Protein 6MDH (pdb70)

Organism: Myotis davidii (NCBI:txid225400)

Foldseek 3Di:
DFWEWEAQVIDIDHADPQDWPVVVQVRVCVVPVAHSQQKWKAFPPVGHTGDGDGRVVVVVDTGHTYMYIHGHDLQAWAKEWEAEPVRDIDIDIDHQQDFPLVVLVVCCVVVVHDSVFWFKAAPPHTGDRGDGNVVPPDHHHGYIYIGGD

Nearest PDB structures (foldseek):
  6mdh-assembly1_A  TM=1.007E+00  e=1.723E-30  Myotis davidii
  6jh0-assembly2_D  TM=5.858E-01  e=1.149E-19  Canis lupus familiaris
  3sdl-assembly1_C  TM=5.756E-01  e=5.165E-19  Homo sapiens
  3pse-assembly1_B  TM=6.018E-01  e=3.102E-18  Homo sapiens
  7s6p-assembly6_F  TM=5.568E-01  e=3.909E-18  Homo sapiens

GO terms:
  GO:0005515 protein binding (F, IPI)

InterPro domains:
  IPR000626 Ubiquitin-like domain [PF00240] (4-67)
  IPR000626 Ubiquitin-like domain [PF00240] (75-146)
  IPR000626 Ubiquitin-like domain [PS50053] (1-67)
  IPR000626 Ubiquitin-like domain [PS50053] (73-148)
  IPR000626 Ubiquitin-like domain [SM00213] (1-67)
  IPR000626 Ubiquitin-like domain [SM00213] (73-144)
  IPR029071 Ubiquitin-like domain superfamily [SSF54236] (4-66)
  IPR029071 Ubiquitin-like domain superfamily [SSF54236] (62-148)
  IPR047154 Ubiquitin-like protein 4A-like [PTHR46555] (75-142)

Sequence (149 aa):
GGYLKVKMNEEFQVPMRDSMMLLSEELKQLITQKIQVPPAFRQRLLVQGSSNEVLQDGVPLAHQGLRRSGSSEVVLVVQSCDRPLSSILLVRNDRGNNRAYEEVQLTQKVARLKEQVAERESSTNVDDQFWWLSFQGQPLDDEKQLGEYYDLTPHCTVQMMNLR

Structure (mmCIF, N/CA/C/O backbone):
data_6MDH
#
_entry.id   6MDH
#
_cell.length_a   66.546
_cell.length_b   68.426
_cell.length_c   72.538
_cell.angle_alpha   90.00
_cell.angle_beta   90.00
_cell.angle_gamma   90.00
#
_symmetry.space_group_name_H-M   'I 21 21 21'
#
loop_
_entity.id
_entity.type
_entity.pdbx_description
1 polymer 'Ubiquitin-like protein ISG15'
2 water water
#
loop_
_atom_site.group_PDB
_atom_site.id
_atom_site.type_symbol
_atom_site.label_atom_id
_atom_site.label_alt_id
_atom_site.label_comp_id
_atom_site.label_asym_id
_atom_site.label_entity_id
_atom_site.label_seq_id
_atom_site.pdbx_PDB_ins_code
_atom_site.Cartn_x
_atom_site.Cartn_y
_atom_site.Cartn_z
_atom_site.occupancy
_atom_site.B_iso_or_equiv
_atom_site.auth_seq_id
_atom_site.auth_comp_id
_atom_site.auth_asym_id
_atom_site.auth_atom_id
_atom_site.pdbx_PDB_model_num
ATOM 1 N N . GLY A 1 2 ? -42.788 30.574 5.051 1.00 33.90 2 GLY A N 1
ATOM 2 C CA . GLY A 1 2 ? -42.005 29.482 5.590 1.00 32.87 2 GLY A CA 1
ATOM 3 C C . GLY A 1 2 ? -41.139 28.669 4.635 1.00 29.26 2 GLY A C 1
ATOM 4 O O . GLY A 1 2 ? -40.284 27.866 5.116 1.00 28.34 2 GLY A O 1
ATOM 5 N N . GLY A 1 3 ? -41.344 28.852 3.320 1.00 26.62 3 GLY A N 1
ATOM 6 C CA . GLY A 1 3 ? -40.540 28.134 2.333 1.00 23.53 3 GLY A CA 1
ATOM 7 C C . GLY A 1 3 ? -39.112 28.641 2.261 1.00 20.36 3 GLY A C 1
ATOM 8 O O . GLY A 1 3 ? -38.807 29.801 2.550 1.00 22.19 3 GLY A O 1
ATOM 9 N N . TYR A 1 4 ? -38.206 27.756 1.865 1.00 18.53 4 TYR A N 1
ATOM 10 C CA . TYR A 1 4 ? -36.787 28.111 1.851 1.00 18.03 4 TYR A CA 1
ATOM 11 C C . TYR A 1 4 ? -36.095 27.254 0.807 1.00 17.73 4 TYR A C 1
ATOM 12 O O . TYR A 1 4 ? -36.615 26.215 0.383 1.00 17.76 4 TYR A O 1
ATOM 21 N N . LEU A 1 5 ? -34.901 27.708 0.408 1.00 17.19 5 LEU A N 1
ATOM 22 C CA . LEU A 1 5 ? -33.943 26.900 -0.335 1.00 15.89 5 LEU A CA 1
ATOM 23 C C . LEU A 1 5 ? -32.688 26.768 0.499 1.00 16.46 5 LEU A C 1
ATOM 24 O O . LEU A 1 5 ? -32.309 27.707 1.214 1.00 19.73 5 LEU A O 1
ATOM 29 N N . LYS A 1 6 ? -32.069 25.604 0.387 1.00 17.02 6 LYS A N 1
ATOM 30 C CA . LYS A 1 6 ? -30.736 25.370 0.963 1.00 18.19 6 LYS A CA 1
ATOM 31 C C . LYS A 1 6 ? -29.678 25.631 -0.104 1.00 16.78 6 LYS A C 1
ATOM 32 O O . LYS A 1 6 ? -29.733 25.059 -1.187 1.00 19.80 6 LYS A O 1
ATOM 38 N N . VAL A 1 7 ? -28.747 26.516 0.184 1.00 16.70 7 VAL A N 1
ATOM 39 C CA . VAL A 1 7 ? -27.673 26.868 -0.754 1.00 17.37 7 VAL A CA 1
ATOM 40 C C . VAL A 1 7 ? -26.414 26.146 -0.293 1.00 16.92 7 VAL A C 1
ATOM 41 O O . VAL A 1 7 ? -25.998 26.305 0.858 1.00 19.49 7 VAL A O 1
ATOM 45 N N . LYS A 1 8 ? -25.824 25.373 -1.164 1.00 17.33 8 LYS A N 1
ATOM 46 C CA . LYS A 1 8 ? -24.611 24.636 -0.881 1.00 20.41 8 LYS A CA 1
ATOM 47 C C . LYS A 1 8 ? -23.455 25.239 -1.667 1.00 19.11 8 LYS A C 1
ATOM 48 O O . LYS A 1 8 ? -23.446 25.201 -2.902 1.00 19.26 8 LYS A O 1
ATOM 54 N N . MET A 1 9 ? -22.509 25.831 -0.990 1.00 23.75 9 MET A N 1
ATOM 55 C CA . MET A 1 9 ? -21.318 26.307 -1.660 1.00 28.80 9 MET A CA 1
ATOM 56 C C . MET A 1 9 ? -20.254 25.234 -1.800 1.00 33.41 9 MET A C 1
ATOM 57 O O . MET A 1 9 ? -19.590 25.143 -2.863 1.00 33.47 9 MET A O 1
ATOM 62 N N . ASN A 1 12 ? -19.896 24.445 2.689 1.00 38.00 12 ASN A N 1
ATOM 63 C CA . ASN A 1 12 ? -20.504 25.563 3.422 1.00 38.70 12 ASN A CA 1
ATOM 64 C C . ASN A 1 12 ? -21.953 25.701 2.933 1.00 31.18 12 ASN A C 1
ATOM 65 O O . ASN A 1 12 ? -22.223 25.635 1.777 1.00 31.12 12 ASN A O 1
ATOM 70 N N A GLU A 1 13 ? -22.871 25.847 3.868 0.49 32.50 13 GLU A N 1
ATOM 71 N N B GLU A 1 13 ? -22.897 25.895 3.819 0.51 23.57 13 GLU A N 1
ATOM 72 C CA A GLU A 1 13 ? -24.291 25.821 3.583 0.49 34.83 13 GLU A CA 1
ATOM 73 C CA B GLU A 1 13 ? -24.293 25.794 3.450 0.51 22.50 13 GLU A CA 1
ATOM 74 C C A GLU A 1 13 ? -24.938 27.028 4.235 0.49 28.45 13 GLU A C 1
ATOM 75 C C B GLU A 1 13 ? -25.074 26.798 4.279 0.51 22.12 13 GLU A C 1
ATOM 76 O O A GLU A 1 13 ? -24.434 27.575 5.229 0.49 28.55 13 GLU A O 1
ATOM 77 O O B GLU A 1 13 ? -24.769 27.008 5.455 0.51 21.82 13 GLU A O 1
ATOM 88 N N . PHE A 1 14 ? -26.058 27.443 3.663 1.00 22.92 14 PHE A N 1
ATOM 89 C CA . PHE A 1 14 ? -26.952 28.360 4.367 1.00 23.27 14 PHE A CA 1
ATOM 90 C C . PHE A 1 14 ? -28.327 28.271 3.728 1.00 22.77 14 PHE A C 1
ATOM 91 O O . PHE A 1 14 ? -28.502 27.679 2.680 1.00 23.17 14 PHE A O 1
ATOM 99 N N . GLN A 1 15 ? -29.316 28.852 4.363 1.00 24.71 15 GLN A N 1
ATOM 100 C CA . GLN A 1 15 ? -30.673 28.849 3.831 1.00 24.16 15 GLN A CA 1
ATOM 101 C C . GLN A 1 15 ? -31.056 30.262 3.438 1.00 23.22 15 GLN A C 1
ATOM 102 O O . GLN A 1 15 ? -30.558 31.237 4.018 1.00 23.67 15 GLN A O 1
ATOM 108 N N . VAL A 1 16 ? -31.956 30.361 2.453 1.00 20.54 16 VAL A N 1
ATOM 109 C CA . VAL A 1 16 ? -32.559 31.640 2.089 1.00 19.78 16 VAL A CA 1
ATOM 110 C C . VAL A 1 16 ? -34.065 31.409 1.981 1.00 18.87 16 VAL A C 1
ATOM 111 O O . VAL A 1 16 ? -34.504 30.321 1.598 1.00 20.04 16 VAL A O 1
ATOM 115 N N . PRO A 1 17 ? -34.882 32.414 2.265 1.00 21.18 17 PRO A N 1
ATOM 116 C CA . PRO A 1 17 ? -36.335 32.278 2.056 1.00 21.66 17 PRO A CA 1
ATOM 117 C C . PRO A 1 17 ? -36.680 32.161 0.579 1.00 20.56 17 PRO A C 1
ATOM 118 O O . PRO A 1 17 ? -36.029 32.769 -0.286 1.00 22.60 17 PRO A O 1
ATOM 122 N N . MET A 1 18 ? -37.757 31.409 0.316 1.00 20.63 18 MET A N 1
ATOM 123 C CA . MET A 1 18 ? -38.214 31.164 -1.056 1.00 21.86 18 MET A CA 1
ATOM 124 C C . MET A 1 18 ? -39.652 31.644 -1.152 1.00 25.19 18 MET A C 1
ATOM 125 O O . MET A 1 18 ? -40.556 30.977 -0.647 1.00 28.21 18 MET A O 1
ATOM 130 N N . ARG A 1 19 ? -39.841 32.825 -1.733 1.00 27.42 19 ARG A N 1
ATOM 131 C CA . ARG A 1 19 ? -41.167 33.393 -1.905 1.00 33.18 19 ARG A CA 1
ATOM 132 C C . ARG A 1 19 ? -41.814 32.803 -3.148 1.00 32.60 19 ARG A C 1
ATOM 133 O O . ARG A 1 19 ? -41.149 32.211 -4.013 1.00 30.89 19 ARG A O 1
ATOM 141 N N . ASP A 1 20 ? -43.130 32.986 -3.234 1.00 36.54 20 ASP A N 1
ATOM 142 C CA . ASP A 1 20 ? -43.888 32.560 -4.403 1.00 39.80 20 ASP A CA 1
ATOM 143 C C . ASP A 1 20 ? -43.326 33.185 -5.672 1.00 36.80 20 ASP A C 1
ATOM 144 O O . ASP A 1 20 ? -43.157 34.410 -5.767 1.00 36.82 20 ASP A O 1
ATOM 149 N N . SER A 1 21 ? -43.031 32.322 -6.642 1.00 32.49 21 SER A N 1
ATOM 150 C CA . SER A 1 21 ? -42.639 32.732 -7.983 1.00 31.05 21 SER A CA 1
ATOM 151 C C . SER A 1 21 ? -41.301 33.436 -7.984 1.00 26.82 21 SER A C 1
ATOM 152 O O . SER A 1 21 ? -41.027 34.239 -8.861 1.00 27.05 21 SER A O 1
ATOM 155 N N . MET A 1 22 ? -40.470 33.123 -6.992 1.00 20.64 22 MET A N 1
ATOM 156 C CA A MET A 1 22 ? -39.129 33.686 -6.940 0.53 19.87 22 MET A CA 1
ATOM 157 C CA B MET A 1 22 ? -39.109 33.641 -6.917 0.47 18.31 22 MET A CA 1
ATOM 158 C C . MET A 1 22 ? -38.371 33.413 -8.230 1.00 17.84 22 MET A C 1
ATOM 159 O O . MET A 1 22 ? -38.438 32.320 -8.788 1.00 18.45 22 MET A O 1
ATOM 168 N N . LEU A 1 23 ? -37.594 34.418 -8.638 1.00 17.26 23 LEU A N 1
ATOM 169 C CA . LEU A 1 23 ? -36.730 34.350 -9.805 1.00 16.82 23 LEU A CA 1
ATOM 170 C C . LEU A 1 23 ? -35.264 34.171 -9.395 1.00 15.89 23 LEU A C 1
ATOM 171 O O . LEU A 1 23 ? -34.850 34.502 -8.276 1.00 16.39 23 LEU A O 1
ATOM 176 N N . LEU A 1 24 ? -34.470 33.696 -10.352 1.00 15.26 24 LEU A N 1
ATOM 177 C CA . LEU A 1 24 ? -33.026 33.578 -10.148 1.00 14.40 24 LEU A CA 1
ATOM 178 C C . LEU A 1 24 ? -32.379 34.867 -9.680 1.00 14.40 24 LEU A C 1
ATOM 179 O O . LEU A 1 24 ? -31.541 34.842 -8.768 1.00 15.57 24 LEU A O 1
ATOM 184 N N . SER A 1 25 ? -32.801 36.012 -10.206 1.00 16.47 25 SER A N 1
ATOM 185 C CA . SER A 1 25 ? -32.164 37.261 -9.789 1.00 18.92 25 SER A CA 1
ATOM 186 C C . SER A 1 25 ? -32.391 37.527 -8.306 1.00 17.37 25 SER A C 1
ATOM 187 O O . SER A 1 25 ? -31.505 38.086 -7.634 1.00 18.04 25 SER A O 1
ATOM 190 N N A GLU A 1 26 ? -33.551 37.117 -7.777 0.66 18.30 26 GLU A N 1
ATOM 191 N N B GLU A 1 26 ? -33.560 37.164 -7.777 0.34 17.72 26 GLU A N 1
ATOM 192 C CA A GLU A 1 26 ? -33.852 37.305 -6.358 0.66 20.03 26 GLU A CA 1
ATOM 193 C CA B GLU A 1 26 ? -33.777 37.358 -6.350 0.34 18.41 26 GLU A CA 1
ATOM 194 C C A GLU A 1 26 ? -33.065 36.339 -5.486 0.66 19.37 26 GLU A C 1
ATOM 195 C C B GLU A 1 26 ? -32.946 36.383 -5.531 0.34 18.02 26 GLU A C 1
ATOM 196 O O A GLU A 1 26 ? -32.619 36.697 -4.388 0.66 19.65 26 GLU A O 1
ATOM 197 O O B GLU A 1 26 ? -32.380 36.768 -4.499 0.34 17.64 26 GLU A O 1
ATOM 208 N N . LEU A 1 27 ? -32.861 35.116 -5.961 1.00 16.91 27 LEU A N 1
ATOM 209 C CA . LEU A 1 27 ? -32.007 34.188 -5.251 1.00 15.96 27 LEU A CA 1
ATOM 210 C C . LEU A 1 27 ? -30.585 34.738 -5.189 1.00 16.16 27 LEU A C 1
ATOM 211 O O . LEU A 1 27 ? -29.957 34.749 -4.115 1.00 17.27 27 LEU A O 1
ATOM 216 N N . LYS A 1 28 ? -30.093 35.292 -6.297 1.00 15.24 28 LYS A N 1
ATOM 217 C CA . LYS A 1 28 ? -28.727 35.837 -6.278 1.00 16.86 28 LYS A CA 1
ATOM 218 C C . LYS A 1 28 ? -28.636 37.035 -5.349 1.00 16.65 28 LYS A C 1
ATOM 219 O O . LYS A 1 28 ? -27.611 37.216 -4.682 1.00 17.32 28 LYS A O 1
ATOM 225 N N . GLN A 1 29 ? -29.681 37.874 -5.282 1.00 17.31 29 GLN A N 1
ATOM 226 C CA . GLN A 1 29 ? -29.650 38.999 -4.347 1.00 19.31 29 GLN A CA 1
ATOM 227 C C . GLN A 1 29 ? -29.565 38.537 -2.890 1.00 18.89 29 GLN A C 1
ATOM 228 O O . GLN A 1 29 ? -28.791 39.100 -2.088 1.00 19.53 29 GLN A O 1
ATOM 234 N N . LEU A 1 30 ? -30.329 37.494 -2.528 1.00 17.99 30 LEU A N 1
ATOM 235 C CA . LEU A 1 30 ? -30.250 36.975 -1.158 1.00 19.12 30 LEU A CA 1
ATOM 236 C C . LEU A 1 30 ? -28.861 36.410 -0.887 1.00 19.20 30 LEU A C 1
ATOM 237 O O . LEU A 1 30 ? -28.322 36.564 0.210 1.00 20.83 30 LEU A O 1
ATOM 242 N N . ILE A 1 31 ? -28.253 35.750 -1.874 1.00 17.86 31 ILE A N 1
ATOM 243 C CA . ILE A 1 31 ? -26.908 35.240 -1.694 1.00 16.66 31 ILE A CA 1
ATOM 244 C C . ILE A 1 31 ? -25.921 36.384 -1.555 1.00 17.57 31 ILE A C 1
ATOM 245 O O . ILE A 1 31 ? -25.053 36.333 -0.685 1.00 18.39 31 ILE A O 1
ATOM 250 N N . THR A 1 32 ? -26.052 37.452 -2.363 1.00 18.45 32 THR A N 1
ATOM 251 C CA . THR A 1 32 ? -25.168 38.612 -2.200 1.00 19.10 32 THR A CA 1
ATOM 252 C C . THR A 1 32 ? -25.254 39.174 -0.786 1.00 20.03 32 THR A C 1
ATOM 253 O O . THR A 1 32 ? -24.233 39.547 -0.207 1.00 21.93 32 THR A O 1
ATOM 257 N N . GLN A 1 33 ? -26.464 39.255 -0.224 1.00 21.82 33 GLN A N 1
ATOM 258 C CA . GLN A 1 33 ? -26.612 39.760 1.143 1.00 24.58 33 GLN A CA 1
ATOM 259 C C . GLN A 1 33 ? -25.922 38.860 2.161 1.00 25.22 33 GLN A C 1
ATOM 260 O O . GLN A 1 33 ? -25.461 39.355 3.193 1.00 27.81 33 GLN A O 1
ATOM 266 N N . LYS A 1 34 ? -25.836 37.550 1.899 1.00 22.61 34 LYS A N 1
ATOM 267 C CA . LYS A 1 34 ? -25.256 36.604 2.841 1.00 22.45 34 LYS A CA 1
ATOM 268 C C . LYS A 1 34 ? -23.739 36.583 2.731 1.00 20.86 34 LYS A C 1
ATOM 269 O O . LYS A 1 34 ? -23.058 36.614 3.771 1.00 24.29 34 LYS A O 1
ATOM 275 N N . ILE A 1 35 ? -23.170 36.570 1.509 1.00 20.41 35 ILE A N 1
ATOM 276 C CA . ILE A 1 35 ? -21.736 36.334 1.295 1.00 20.57 35 ILE A CA 1
ATOM 277 C C . ILE A 1 35 ? -21.003 37.436 0.541 1.00 20.97 35 ILE A C 1
ATOM 278 O O . ILE A 1 35 ? -19.787 37.297 0.305 1.00 21.97 35 ILE A O 1
ATOM 283 N N . GLN A 1 36 ? -21.668 38.528 0.173 1.00 20.60 36 GLN A N 1
ATOM 284 C CA . GLN A 1 36 ? -20.980 39.684 -0.425 1.00 21.84 36 GLN A CA 1
ATOM 285 C C . GLN A 1 36 ? -20.279 39.333 -1.747 1.00 23.40 36 GLN A C 1
ATOM 286 O O . GLN A 1 36 ? -19.190 39.834 -2.030 1.00 25.82 36 GLN A O 1
ATOM 292 N N . VAL A 1 37 ? -20.923 38.505 -2.566 1.00 21.99 37 VAL A N 1
ATOM 293 C CA . VAL A 1 37 ? -20.439 38.134 -3.889 1.00 20.56 37 VAL A CA 1
ATOM 294 C C . VAL A 1 37 ? -21.471 38.665 -4.870 1.00 18.74 37 VAL A C 1
ATOM 295 O O . VAL A 1 37 ? -22.661 38.343 -4.736 1.00 19.41 37 VAL A O 1
ATOM 299 N N A PRO A 1 38 ? -21.077 39.466 -5.865 0.11 19.06 38 PRO A N 1
ATOM 300 N N B PRO A 1 38 ? -21.080 39.438 -5.905 0.89 19.42 38 PRO A N 1
ATOM 301 C CA A PRO A 1 38 ? -22.048 39.993 -6.834 0.11 18.92 38 PRO A CA 1
ATOM 302 C CA B PRO A 1 38 ? -22.070 39.994 -6.848 0.89 19.36 38 PRO A CA 1
ATOM 303 C C A PRO A 1 38 ? -22.737 38.885 -7.624 0.11 17.76 38 PRO A C 1
ATOM 304 C C B PRO A 1 38 ? -22.696 38.912 -7.709 0.89 16.70 38 PRO A C 1
ATOM 305 O O A PRO A 1 38 ? -22.269 37.747 -7.701 0.11 17.00 38 PRO A O 1
ATOM 306 O O B PRO A 1 38 ? -22.139 37.827 -7.928 0.89 17.44 38 PRO A O 1
ATOM 313 N N . ALA A 1 39 ? -23.883 39.245 -8.211 1.00 17.84 39 ALA A N 1
ATOM 314 C CA . ALA A 1 39 ? -24.663 38.300 -9.007 1.00 18.06 39 ALA A CA 1
ATOM 315 C C . ALA A 1 39 ? -23.853 37.695 -10.150 1.00 16.92 39 ALA A C 1
ATOM 316 O O . ALA A 1 39 ? -23.969 36.492 -10.427 1.00 17.04 39 ALA A O 1
ATOM 318 N N . PHE A 1 40 ? -23.053 38.501 -10.840 1.00 16.72 40 PHE A N 1
ATOM 319 C CA . PHE A 1 40 ? -22.317 37.998 -12.006 1.00 16.99 40 PHE A CA 1
ATOM 320 C C . PHE A 1 40 ? -21.298 36.903 -11.701 1.00 16.27 40 PHE A C 1
ATOM 321 O O . PHE A 1 40 ? -20.931 36.132 -12.575 1.00 18.81 40 PHE A O 1
ATOM 329 N N . ARG A 1 41 ? -20.838 36.860 -10.458 1.00 15.96 41 ARG A N 1
ATOM 330 C CA . ARG A 1 41 ? -19.876 35.857 -10.030 1.00 15.22 41 ARG A CA 1
ATOM 331 C C . ARG A 1 41 ? -20.543 34.597 -9.477 1.00 14.68 41 ARG A C 1
ATOM 332 O O . ARG A 1 41 ? -19.877 33.715 -8.960 1.00 17.37 41 ARG A O 1
ATOM 340 N N . GLN A 1 42 ? -21.864 34.530 -9.572 1.00 14.49 42 GLN A N 1
ATOM 341 C CA . GLN A 1 42 ? -22.603 33.380 -9.063 1.00 14.35 42 GLN A CA 1
ATOM 342 C C . GLN A 1 42 ? -23.239 32.534 -10.150 1.00 14.37 42 GLN A C 1
ATOM 343 O O . GLN A 1 42 ? -23.808 33.063 -11.088 1.00 16.38 42 GLN A O 1
ATOM 349 N N . ARG A 1 43 ? -23.103 31.221 -10.035 1.00 15.10 43 ARG A N 1
ATOM 350 C CA . ARG A 1 43 ? -23.793 30.309 -10.936 1.00 14.68 43 ARG A CA 1
ATOM 351 C C . ARG A 1 43 ? -24.528 29.344 -10.020 1.00 13.64 43 ARG A C 1
ATOM 352 O O . ARG A 1 43 ? -23.951 28.811 -9.082 1.00 15.91 43 ARG A O 1
ATOM 360 N N . LEU A 1 44 ? -25.802 29.125 -10.297 1.00 14.57 44 LEU A N 1
ATOM 361 C CA . LEU A 1 44 ? -26.617 28.256 -9.464 1.00 14.23 44 LEU A CA 1
ATOM 362 C C . LEU A 1 44 ? -27.169 27.065 -10.221 1.00 14.92 44 LEU A C 1
ATOM 363 O O . LEU A 1 44 ? -27.641 27.196 -11.339 1.00 15.96 44 LEU A O 1
ATOM 368 N N . LEU A 1 45 ? -27.083 25.898 -9.596 1.00 15.11 45 LEU A N 1
ATOM 369 C CA . LEU A 1 45 ? -27.560 24.670 -10.204 1.00 14.94 45 LEU A CA 1
ATOM 370 C C . LEU A 1 45 ? -28.436 23.871 -9.258 1.00 14.77 45 LEU A C 1
ATOM 371 O O . LEU A 1 45 ? -28.297 23.972 -8.051 1.00 15.78 45 LEU A O 1
ATOM 376 N N . VAL A 1 46 ? -29.356 23.095 -9.817 1.00 16.44 46 VAL A N 1
ATOM 377 C CA . VAL A 1 46 ? -30.190 22.216 -8.991 1.00 16.92 46 VAL A CA 1
ATOM 378 C C . VAL A 1 46 ? -29.326 21.065 -8.455 1.00 16.57 46 VAL A C 1
ATOM 379 O O . VAL A 1 46 ? -28.623 20.396 -9.225 1.00 19.81 46 VAL A O 1
ATOM 383 N N . GLN A 1 47 ? -29.349 20.834 -7.139 1.00 16.48 47 GLN A N 1
ATOM 384 C CA . GLN A 1 47 ? -28.576 19.739 -6.541 1.00 19.44 47 GLN A CA 1
ATOM 385 C C . GLN A 1 47 ? -29.036 18.399 -7.064 1.00 20.14 47 GLN A C 1
ATOM 386 O O . GLN A 1 47 ? -30.233 18.169 -7.285 1.00 20.45 47 GLN A O 1
ATOM 392 N N . GLY A 1 48 ? -28.053 17.481 -7.170 1.00 21.19 48 GLY A N 1
ATOM 393 C CA . GLY A 1 48 ? -28.280 16.104 -7.566 1.00 24.48 48 GLY A CA 1
ATOM 394 C C . GLY A 1 48 ? -28.238 15.932 -9.067 1.00 24.27 48 GLY A C 1
ATOM 395 O O . GLY A 1 48 ? -27.383 15.209 -9.610 1.00 23.38 48 GLY A O 1
ATOM 396 N N A SER A 1 49 ? -29.118 16.653 -9.741 0.35 24.75 49 SER A N 1
ATOM 397 N N B SER A 1 49 ? -29.167 16.595 -9.758 0.65 23.82 49 SER A N 1
ATOM 398 C CA A SER A 1 49 ? -29.237 16.611 -11.188 0.35 25.25 49 SER A CA 1
ATOM 399 C CA B SER A 1 49 ? -29.190 16.610 -11.222 0.65 26.18 49 SER A CA 1
ATOM 400 C C A SER A 1 49 ? -28.426 17.687 -11.911 0.35 24.41 49 SER A C 1
ATOM 401 C C B SER A 1 49 ? -28.168 17.534 -11.853 0.65 25.09 49 SER A C 1
ATOM 402 O O A SER A 1 49 ? -28.344 17.652 -13.154 0.35 24.33 49 SER A O 1
ATOM 403 O O B SER A 1 49 ? -27.766 17.306 -13.022 0.65 25.96 49 SER A O 1
ATOM 408 N N . ASN A 1 50 ? -27.830 18.630 -11.168 1.00 23.91 50 ASN A N 1
ATOM 409 C CA . ASN A 1 50 ? -26.905 19.624 -11.687 1.00 22.49 50 ASN A CA 1
ATOM 410 C C . ASN A 1 50 ? -27.447 20.454 -12.860 1.00 21.07 50 ASN A C 1
ATOM 411 O O . ASN A 1 50 ? -26.689 20.977 -13.669 1.00 23.69 50 ASN A O 1
ATOM 416 N N . GLU A 1 51 ? -28.748 20.679 -12.941 1.00 20.47 51 GLU A N 1
ATOM 417 C CA . GLU A 1 51 ? -29.232 21.539 -14.021 1.00 19.79 51 GLU A CA 1
ATOM 418 C C . GLU A 1 51 ? -28.928 23.019 -13.713 1.00 17.61 51 GLU A C 1
ATOM 419 O O . GLU A 1 51 ? -29.182 23.479 -12.611 1.00 18.51 51 GLU A O 1
ATOM 425 N N . VAL A 1 52 ? -28.393 23.760 -14.679 1.00 17.65 52 VAL A N 1
ATOM 426 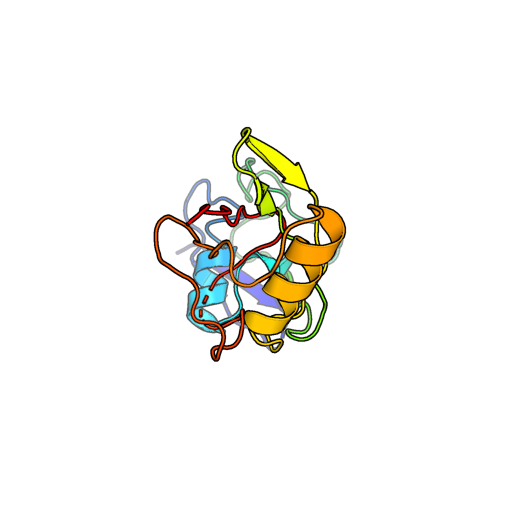C CA . VAL A 1 52 ? -28.112 25.182 -14.470 1.00 17.10 52 VAL A CA 1
ATOM 427 C C . VAL A 1 52 ? -29.418 25.977 -14.437 1.00 16.52 52 VAL A C 1
ATOM 428 O O . VAL A 1 52 ? -30.242 25.880 -15.345 1.00 19.20 52 VAL A O 1
ATOM 432 N N . LEU A 1 53 ? -29.617 26.785 -13.401 1.00 15.85 53 LEU A N 1
ATOM 433 C CA . LEU A 1 53 ? -30.808 27.624 -13.285 1.00 15.00 53 LEU A CA 1
ATOM 434 C C . LEU A 1 53 ? -30.683 28.849 -14.183 1.00 15.46 53 LEU A C 1
ATOM 435 O O . LEU A 1 53 ? -29.588 29.385 -14.376 1.00 17.29 53 LEU A O 1
ATOM 440 N N . GLN A 1 54 ? -31.812 29.311 -14.684 1.00 16.27 54 GLN A N 1
ATOM 441 C CA . GLN A 1 54 ? -31.862 30.378 -15.670 1.00 17.55 54 GLN A CA 1
ATOM 442 C C . GLN A 1 54 ? -32.742 31.523 -15.204 1.00 16.95 54 GLN A C 1
ATOM 443 O O . GLN A 1 54 ? -33.640 31.364 -14.340 1.00 16.33 54 GLN A O 1
ATOM 449 N N . ASP A 1 55 ? -32.507 32.680 -15.805 1.00 16.56 55 ASP A N 1
ATOM 450 C CA . ASP A 1 55 ? -33.320 33.856 -15.563 1.00 17.21 55 ASP A CA 1
ATOM 451 C C . ASP A 1 55 ? -34.721 33.726 -16.156 1.00 18.86 55 ASP A C 1
ATOM 452 O O . ASP A 1 55 ? -34.979 32.942 -17.068 1.00 18.71 55 ASP A O 1
ATOM 457 N N . GLY A 1 56 ? -35.625 34.540 -15.626 1.00 18.56 56 GLY A N 1
ATOM 458 C CA . GLY A 1 56 ? -36.893 34.826 -16.247 1.00 21.68 56 GLY A CA 1
ATOM 459 C C . GLY A 1 56 ? -37.996 33.843 -15.978 1.00 24.03 56 GLY A C 1
ATOM 460 O O . GLY A 1 56 ? -39.136 34.168 -16.209 1.00 30.27 56 GLY A O 1
ATOM 461 N N . VAL A 1 57 ? -37.708 32.619 -1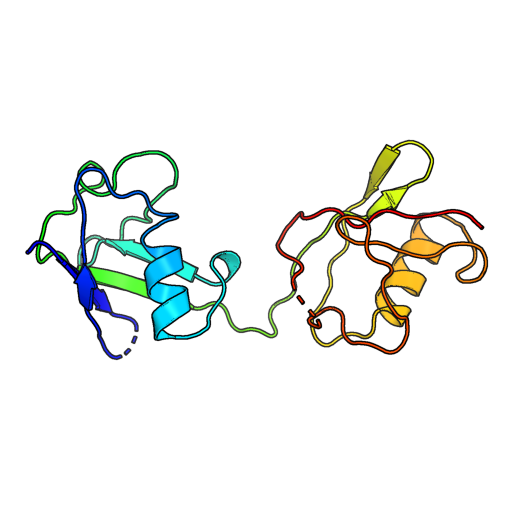5.604 1.00 20.84 57 VAL A N 1
ATOM 462 C CA . VAL A 1 57 ? -38.712 31.588 -15.330 1.00 19.45 57 VAL A CA 1
ATOM 463 C C . VAL A 1 57 ? -38.714 31.327 -13.826 1.00 17.54 57 VAL A C 1
ATOM 464 O O . VAL A 1 57 ? -37.642 31.141 -13.248 1.00 16.49 57 VAL A O 1
ATOM 468 N N . PRO A 1 58 ? -39.868 31.289 -13.156 1.00 17.76 58 PRO A N 1
ATOM 469 C CA . PRO A 1 58 ? -39.874 30.991 -11.715 1.00 17.79 58 PRO A CA 1
ATOM 470 C C . PRO A 1 58 ? -39.039 29.773 -11.395 1.00 15.48 58 PRO A C 1
ATOM 471 O O . PRO A 1 58 ? -39.087 28.742 -12.082 1.00 16.96 58 PRO A O 1
ATOM 475 N N . LEU A 1 59 ? -38.266 29.883 -10.309 1.00 16.37 59 LEU A N 1
ATOM 476 C CA . LEU A 1 59 ? -37.426 28.760 -9.873 1.00 15.95 59 LEU A CA 1
ATOM 477 C C . LEU A 1 59 ? -38.256 27.507 -9.621 1.00 15.21 59 LEU A C 1
ATO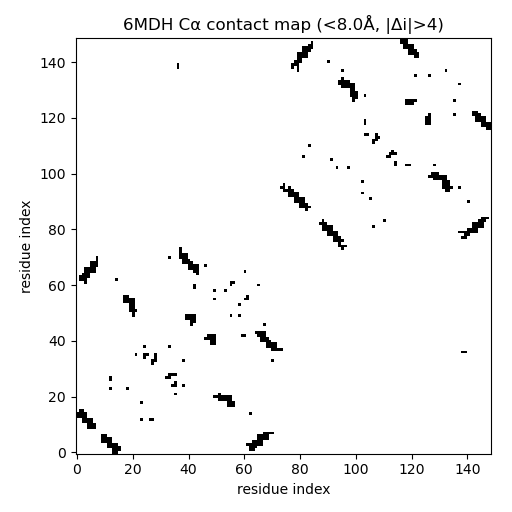M 478 O O . LEU A 1 59 ? -37.802 26.378 -9.836 1.00 15.95 59 LEU A O 1
ATOM 483 N N . ALA A 1 60 ? -39.474 27.679 -9.116 1.00 17.40 60 ALA A N 1
ATOM 484 C CA . ALA A 1 60 ? -40.350 26.565 -8.820 1.00 18.49 60 ALA A CA 1
ATOM 485 C C . ALA A 1 60 ? -40.699 25.787 -10.062 1.00 19.03 60 ALA A C 1
ATOM 486 O O . ALA A 1 60 ? -41.085 24.632 -9.955 1.00 21.78 60 ALA A O 1
ATOM 488 N N . HIS A 1 61 ? -40.559 26.414 -11.234 1.00 18.61 61 HIS A N 1
ATOM 489 C CA . HIS A 1 61 ? -40.782 25.781 -12.515 1.00 18.20 61 HIS A CA 1
ATOM 490 C C . HIS A 1 61 ? -39.485 25.318 -13.180 1.00 19.13 61 HIS A C 1
ATOM 491 O O . HIS A 1 61 ? -39.492 24.924 -14.351 1.00 20.66 61 HIS A O 1
ATOM 498 N N . GLN A 1 62 ? -38.387 25.278 -12.425 1.00 17.01 62 GLN A N 1
ATOM 499 C CA . GLN A 1 62 ? -37.104 24.750 -12.864 1.00 15.57 62 GLN A CA 1
ATOM 500 C C . GLN A 1 62 ? -36.715 23.601 -11.944 1.00 15.75 62 GLN A C 1
ATOM 501 O O . GLN A 1 62 ? -35.540 23.350 -11.687 1.00 19.44 62 GLN A O 1
ATOM 507 N N . GLY A 1 63 ? -37.698 22.890 -11.439 1.00 16.76 63 GLY A N 1
ATOM 508 C CA . GLY A 1 63 ? -37.426 21.691 -10.688 1.00 17.89 63 GLY A CA 1
ATOM 509 C C . GLY A 1 63 ? -37.132 21.887 -9.217 1.00 17.88 63 GLY A C 1
ATOM 510 O O . GLY A 1 63 ? -36.623 20.956 -8.593 1.00 21.22 63 GLY A O 1
ATOM 511 N N . LEU A 1 64 ? -37.464 23.044 -8.643 1.00 16.72 64 LEU A N 1
ATOM 512 C CA . LEU A 1 64 ? -37.228 23.337 -7.235 1.00 16.09 64 LEU A CA 1
ATOM 513 C C . LEU A 1 64 ? -38.550 23.465 -6.521 1.00 17.85 64 LEU A C 1
ATOM 514 O O . LEU A 1 64 ? -39.590 23.792 -7.118 1.00 17.75 64 LEU A O 1
ATOM 519 N N . ARG A 1 65 ? -38.484 23.256 -5.219 1.00 18.49 65 ARG A N 1
ATOM 520 C CA A ARG A 1 65 ? -39.603 23.535 -4.331 0.51 18.36 65 ARG A CA 1
ATOM 521 C CA B ARG A 1 65 ? -39.607 23.409 -4.305 0.49 18.21 65 ARG A CA 1
ATOM 522 C C . ARG A 1 65 ? -39.015 23.779 -2.952 1.00 18.01 65 ARG A C 1
ATOM 523 O O . ARG A 1 65 ? -37.794 23.725 -2.760 1.00 18.18 65 ARG A O 1
ATOM 538 N N . SER A 1 66 ? -39.861 24.115 -1.998 1.00 17.89 66 SER A N 1
ATOM 539 C CA . SER A 1 66 ? -39.313 24.448 -0.681 1.00 18.75 66 SER A CA 1
ATOM 540 C C . SER A 1 66 ? -38.529 23.249 -0.133 1.00 18.52 66 SER A C 1
ATOM 541 O O . SER A 1 66 ? -38.949 22.089 -0.292 1.00 19.50 66 SER A O 1
ATOM 544 N N . GLY A 1 67 ? -37.355 23.523 0.459 1.00 18.64 67 GLY A N 1
ATOM 545 C CA . GLY A 1 67 ? -36.489 22.463 0.985 1.00 19.35 67 GLY A CA 1
ATOM 546 C C . GLY A 1 67 ? -35.491 21.929 -0.033 1.00 18.35 67 GLY A C 1
ATOM 547 O O . GLY A 1 67 ? -34.581 21.184 0.339 1.00 20.53 67 GLY A O 1
ATOM 548 N N A SER A 1 68 ? -35.639 22.274 -1.314 0.86 17.43 68 SER A N 1
ATOM 549 N N C SER A 1 68 ? -35.618 22.308 -1.298 0.14 18.68 68 SER A N 1
ATOM 550 C CA A SER A 1 68 ? -34.675 21.831 -2.302 0.86 16.98 68 SER A CA 1
ATOM 551 C CA C SER A 1 68 ? -34.675 21.842 -2.297 0.14 18.89 68 SER A CA 1
ATOM 552 C C A SER A 1 68 ? -33.311 22.463 -2.044 0.86 16.18 68 SER A C 1
ATOM 553 C C C SER A 1 68 ? -33.311 22.495 -2.102 0.14 17.83 68 SER A C 1
ATOM 554 O O A SER A 1 68 ? -33.188 23.533 -1.438 0.86 18.14 68 SER A O 1
ATOM 555 O O C SER A 1 68 ? -33.193 23.614 -1.597 0.14 18.16 68 SER A O 1
ATOM 560 N N . GLU A 1 69 ? -32.274 21.772 -2.506 1.00 17.08 69 GLU A N 1
ATOM 561 C CA . GLU A 1 69 ? -30.909 22.261 -2.453 1.00 17.84 69 GLU A CA 1
ATOM 562 C C . GLU A 1 69 ? -30.469 22.782 -3.806 1.00 16.58 69 GLU A C 1
ATOM 563 O O . GLU A 1 69 ? -30.763 22.183 -4.858 1.00 17.27 69 GLU A O 1
ATOM 569 N N . VAL A 1 70 ? -29.768 23.903 -3.762 1.00 14.96 70 VAL A N 1
ATOM 570 C CA . VAL A 1 70 ? -29.099 24.436 -4.932 1.00 15.18 70 VAL A CA 1
ATOM 571 C C . VAL A 1 70 ? -27.592 24.511 -4.684 1.00 14.90 70 VAL A C 1
ATOM 572 O O . VAL A 1 70 ? -27.152 24.744 -3.561 1.00 17.63 70 VAL A O 1
ATOM 576 N N . VAL A 1 71 ? -26.818 24.267 -5.718 1.00 15.20 71 VAL A N 1
ATOM 577 C CA . VAL A 1 71 ? -25.370 24.347 -5.693 1.00 14.67 71 VAL A CA 1
ATOM 578 C C . VAL A 1 71 ? -24.966 25.728 -6.181 1.00 14.69 71 VAL A C 1
ATOM 579 O O . VAL A 1 71 ? -25.419 26.176 -7.242 1.00 15.75 71 VAL A O 1
ATOM 583 N N . LEU A 1 72 ? -24.127 26.409 -5.420 1.00 14.59 72 LEU A N 1
ATOM 584 C CA . LEU A 1 72 ? -23.613 27.734 -5.774 1.00 14.58 72 LEU A CA 1
ATOM 585 C C . LEU A 1 72 ? -22.133 27.612 -6.140 1.00 14.99 72 LEU A C 1
ATOM 586 O O . LEU A 1 72 ? -21.329 27.109 -5.342 1.00 16.63 72 LEU A O 1
ATOM 591 N N . VAL A 1 73 ? -21.791 28.033 -7.350 1.00 14.75 73 VAL A N 1
ATOM 592 C CA . VAL A 1 73 ? -20.390 28.117 -7.774 1.00 15.79 73 VAL A CA 1
ATOM 593 C C . VAL A 1 73 ? -20.013 29.590 -7.816 1.00 15.33 73 VAL A C 1
ATOM 594 O O . VAL A 1 73 ? -20.674 30.389 -8.500 1.00 15.10 73 VAL A O 1
ATOM 598 N N . VAL A 1 74 ? -18.946 29.959 -7.108 1.00 16.34 74 VAL A N 1
ATOM 599 C CA . VAL A 1 74 ? -18.497 31.339 -7.066 1.00 16.18 74 VAL A CA 1
ATOM 600 C C . VAL A 1 74 ? -17.307 31.504 -7.985 1.00 16.75 74 VAL A C 1
ATOM 601 O O . VAL A 1 74 ? -16.278 30.823 -7.826 1.00 18.60 74 VAL A O 1
ATOM 605 N N . GLN A 1 75 ? -17.435 32.402 -8.957 1.00 16.95 75 GLN A N 1
ATOM 606 C CA . GLN A 1 75 ? -16.286 32.725 -9.800 1.00 18.28 75 GLN A CA 1
ATOM 607 C C . GLN A 1 75 ? -15.265 33.557 -9.019 1.00 19.03 75 GLN A C 1
ATOM 608 O O . GLN A 1 75 ? -15.627 34.529 -8.348 1.00 19.82 75 GLN A O 1
ATOM 614 N N . SER A 1 76 ? -13.976 33.234 -9.162 1.00 21.63 76 SER A N 1
ATOM 615 C CA . SER A 1 76 ? -12.950 33.993 -8.446 1.00 25.59 76 SER A CA 1
ATOM 616 C C . SER A 1 76 ? -12.976 35.472 -8.831 1.00 25.28 76 SER A C 1
ATOM 617 O O . SER A 1 76 ? -13.229 35.826 -9.992 1.00 24.61 76 SER A O 1
ATOM 620 N N . CYS A 1 77 ? -12.730 36.353 -7.879 1.00 27.27 77 CYS A N 1
ATOM 621 C CA . CYS A 1 77 ? -12.778 37.775 -8.176 1.00 31.05 77 CYS A CA 1
ATOM 622 C C . CYS A 1 77 ? -11.686 38.249 -9.129 1.00 32.32 77 CYS A C 1
ATOM 623 O O . CYS A 1 77 ? -11.802 39.329 -9.696 1.00 33.21 77 CYS A O 1
ATOM 626 N N . ASP A 1 78 ? -10.614 37.479 -9.283 1.00 31.21 78 ASP A N 1
ATOM 627 C CA . ASP A 1 78 ? -9.551 37.917 -10.172 1.00 33.56 78 ASP A CA 1
ATOM 628 C C . ASP A 1 78 ? -9.749 37.442 -11.610 1.00 31.55 78 ASP A C 1
ATOM 629 O O . ASP A 1 78 ? -8.889 37.723 -12.459 1.00 35.33 78 ASP A O 1
ATOM 634 N N . ARG A 1 79 ? -10.871 36.764 -11.916 1.00 29.53 79 ARG A N 1
ATOM 635 C CA . ARG A 1 79 ? -11.107 36.378 -13.298 1.00 28.54 79 ARG A CA 1
ATOM 636 C C . ARG A 1 79 ? -11.457 37.610 -14.136 1.00 26.30 79 ARG A C 1
ATOM 637 O O . ARG A 1 79 ? -12.116 38.532 -13.641 1.00 26.29 79 ARG A O 1
ATOM 645 N N . PRO A 1 80 ? -10.978 37.691 -15.379 1.00 24.13 80 PRO A N 1
ATOM 646 C CA . PRO A 1 80 ? -11.274 38.862 -16.201 1.00 23.42 80 PRO A CA 1
ATOM 647 C C . PRO A 1 80 ? -12.748 38.951 -16.545 1.00 23.12 80 PRO A C 1
ATOM 648 O O . PRO A 1 80 ? -13.506 37.960 -16.521 1.00 24.51 80 PRO A O 1
ATOM 652 N N . LEU A 1 81 ? -13.161 40.165 -16.868 1.00 22.45 81 LEU A N 1
ATOM 653 C CA . LEU A 1 81 ? -14.494 40.309 -17.433 1.00 22.72 81 LEU A CA 1
ATOM 654 C C . LEU A 1 81 ? -14.425 41.214 -18.643 1.00 20.08 81 LEU A C 1
ATOM 655 O O . LEU A 1 81 ? -13.505 42.023 -18.802 1.00 20.55 81 LEU A O 1
ATOM 660 N N A SER A 1 82 ? -15.387 41.037 -19.519 0.66 20.24 82 SER A N 1
ATOM 661 N N B SER A 1 82 ? -15.422 41.068 -19.493 0.34 19.42 82 SER A N 1
ATOM 662 C CA A SER A 1 82 ? -15.511 41.883 -20.689 0.66 19.33 82 SER A CA 1
ATOM 663 C CA B SER A 1 82 ? -15.554 41.868 -20.698 0.34 17.80 82 SER A CA 1
ATOM 664 C C A SER A 1 82 ? -16.475 43.017 -20.383 0.66 18.68 82 SER A C 1
ATOM 665 C C B SER A 1 82 ? -16.511 43.012 -20.423 0.34 17.81 82 SER A C 1
ATOM 666 O O A SER A 1 82 ? -17.534 42.801 -19.778 0.66 20.13 82 SER A O 1
ATOM 667 O O B SER A 1 82 ? -17.608 42.790 -19.894 0.34 18.76 82 SER A O 1
ATOM 672 N N . ILE A 1 83 ? -16.126 44.223 -20.825 1.00 17.42 83 ILE A N 1
ATOM 673 C CA . ILE A 1 83 ?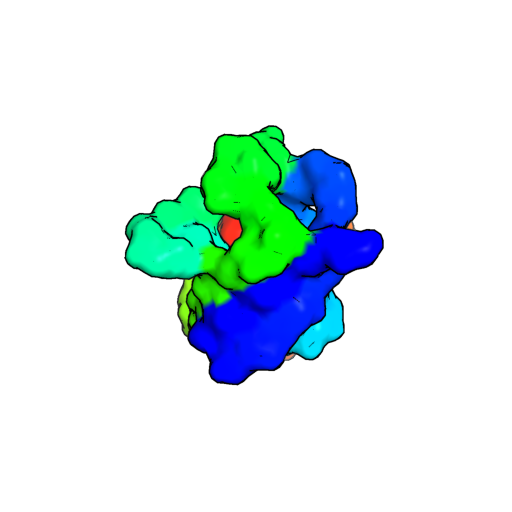 -17.018 45.379 -20.762 1.00 16.66 83 ILE A CA 1
ATOM 674 C C . ILE A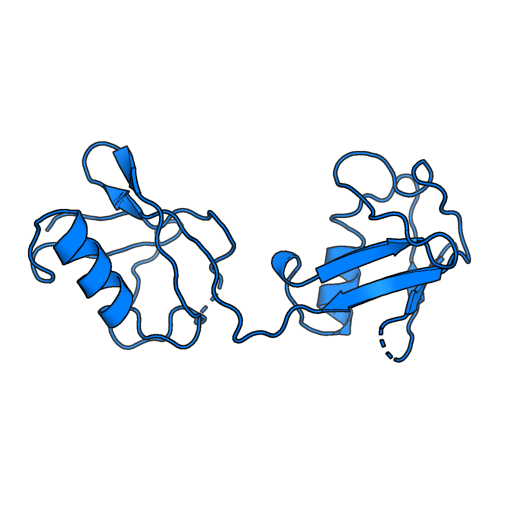 1 83 ? -17.050 46.049 -22.130 1.00 16.52 83 ILE A C 1
ATOM 675 O O . ILE A 1 83 ? -16.207 45.784 -23.000 1.00 18.22 83 ILE A O 1
ATOM 680 N N A LEU A 1 84 ? -18.037 46.928 -22.311 0.78 15.63 84 LEU A N 1
ATOM 681 N N B LEU A 1 84 ? -18.012 46.951 -22.306 0.22 16.53 84 LEU A N 1
ATOM 682 C CA A LEU A 1 84 ? -18.113 47.750 -23.512 0.78 15.12 84 LEU A CA 1
ATOM 683 C CA B LEU A 1 84 ? -18.114 47.741 -23.524 0.22 16.58 84 LEU A CA 1
ATOM 684 C C A LEU A 1 84 ? -17.644 49.154 -23.192 0.78 14.24 84 LEU A C 1
ATOM 685 C C B LEU A 1 84 ? -17.722 49.182 -23.245 0.22 15.95 84 LEU A C 1
ATOM 686 O O A LEU A 1 84 ? -17.948 49.688 -22.131 0.78 16.07 84 LEU A O 1
ATOM 687 O O B LEU A 1 84 ? -18.157 49.768 -22.250 0.22 16.66 84 LEU A O 1
ATOM 696 N N . VAL A 1 85 ? -16.911 49.760 -24.131 1.00 14.85 85 VAL A N 1
ATOM 697 C CA . VAL A 1 85 ? -16.675 51.188 -24.126 1.00 14.77 85 VAL A CA 1
ATOM 698 C C . VAL A 1 85 ? -17.345 51.742 -25.366 1.00 14.64 85 VAL A C 1
ATOM 699 O O . VAL A 1 85 ? -17.036 51.331 -26.502 1.00 15.63 85 VAL A O 1
ATOM 703 N N . ARG A 1 86 ? -18.234 52.700 -25.162 1.00 15.75 86 ARG A N 1
ATOM 704 C CA . ARG A 1 86 ? -19.024 53.324 -26.213 1.00 15.21 86 ARG A CA 1
ATOM 705 C C . ARG A 1 86 ? -18.379 54.656 -26.576 1.00 15.55 86 ARG A C 1
ATOM 706 O O . ARG A 1 86 ? -18.044 55.456 -25.694 1.00 17.15 86 ARG A O 1
ATOM 714 N N . ASN A 1 87 ? -18.197 54.916 -27.883 1.00 16.88 87 ASN A N 1
ATOM 715 C CA . ASN A 1 87 ? -17.452 56.101 -28.280 1.00 17.57 87 ASN A CA 1
ATOM 716 C C . ASN A 1 87 ? -18.374 57.286 -28.569 1.00 18.44 87 ASN A C 1
ATOM 717 O O . ASN A 1 87 ? -19.580 57.246 -28.305 1.00 17.55 87 ASN A O 1
ATOM 722 N N . ASP A 1 88 ? -17.810 58.352 -29.139 1.00 20.06 88 ASP A N 1
ATOM 723 C CA . ASP A 1 88 ? -18.546 59.604 -29.359 1.00 22.48 88 ASP A CA 1
ATOM 724 C C . ASP A 1 88 ? -19.577 59.479 -30.468 1.00 22.50 88 ASP A C 1
ATOM 725 O O . ASP A 1 88 ? -20.471 60.323 -30.573 1.00 25.98 88 ASP A O 1
ATOM 730 N N . ARG A 1 89 ? -19.491 58.457 -31.287 1.00 21.05 89 ARG A N 1
ATOM 731 C CA . ARG A 1 89 ? -20.516 58.193 -32.288 1.00 22.79 89 ARG A CA 1
ATOM 732 C C . ARG A 1 89 ? -21.465 57.097 -31.866 1.00 20.11 89 ARG A C 1
ATOM 733 O O . ARG A 1 89 ? -22.306 56.674 -32.661 1.00 21.73 89 ARG A O 1
ATOM 741 N N . GLY A 1 90 ? -21.373 56.631 -30.615 1.00 18.16 90 GLY A N 1
ATOM 742 C CA . GLY A 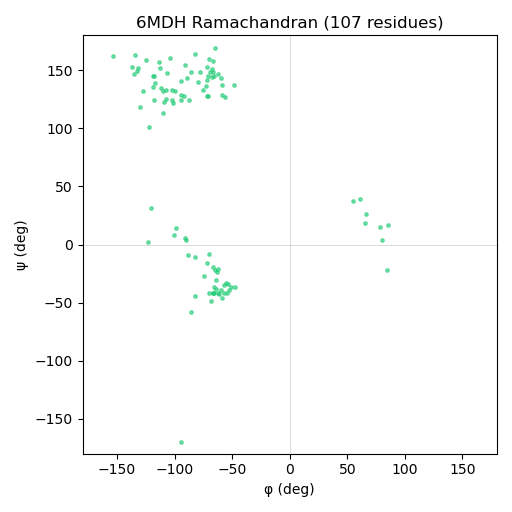1 90 ? -22.297 55.614 -30.137 1.00 18.01 90 GLY A CA 1
ATOM 743 C C . GLY A 1 90 ? -21.932 54.239 -30.623 1.00 17.72 90 GLY A C 1
ATOM 744 O O . GLY A 1 90 ? -22.754 53.334 -30.560 1.00 20.32 90 GLY A O 1
ATOM 745 N N . ASN A 1 91 ? -20.708 54.056 -31.132 1.00 17.36 91 ASN A N 1
ATOM 746 C CA . ASN A 1 91 ? -20.231 52.739 -31.496 1.00 17.85 91 ASN A CA 1
ATOM 747 C C . ASN A 1 91 ? -19.538 52.041 -30.337 1.00 17.07 91 ASN A C 1
ATOM 748 O O . ASN A 1 91 ? -18.863 52.684 -29.531 1.00 17.81 91 ASN A O 1
ATOM 753 N N . ASN A 1 92 ? -19.728 50.732 -30.244 1.00 17.70 92 ASN A N 1
ATOM 754 C CA . ASN A 1 92 ? -19.197 49.957 -29.120 1.00 18.33 92 ASN A CA 1
ATOM 755 C C . ASN A 1 92 ? -18.008 49.099 -29.501 1.00 18.24 92 ASN A C 1
ATOM 756 O O . ASN A 1 92 ? -17.966 48.550 -30.592 1.00 19.60 92 ASN A O 1
ATOM 761 N N . ARG A 1 93 ? -17.089 48.923 -28.540 1.00 18.39 93 ARG A N 1
ATOM 762 C CA . ARG A 1 93 ? -16.038 47.919 -28.613 1.00 17.71 93 ARG A CA 1
ATOM 763 C C . ARG A 1 93 ? -15.942 47.219 -27.266 1.00 17.09 93 ARG A C 1
ATOM 764 O O . ARG A 1 93 ? -16.215 47.811 -26.223 1.00 18.22 93 ARG A O 1
ATOM 772 N N . ALA A 1 94 ? -15.606 45.937 -27.314 1.00 18.44 94 ALA A N 1
ATOM 773 C CA . ALA A 1 94 ? -15.450 45.121 -26.113 1.00 18.47 94 ALA A CA 1
ATOM 774 C C . ALA A 1 94 ? -13.994 45.080 -25.663 1.00 18.67 94 ALA A C 1
ATOM 775 O O . ALA A 1 94 ? -13.066 44.980 -26.486 1.00 21.71 94 ALA A O 1
ATOM 777 N N . TYR A 1 95 ? -13.803 45.126 -24.325 1.00 17.79 95 TYR A N 1
ATOM 778 C CA . TYR A 1 95 ? -12.498 45.129 -23.666 1.00 18.25 95 TYR A CA 1
ATOM 779 C C . TYR A 1 95 ? -12.493 44.149 -22.513 1.00 18.02 95 TYR A C 1
ATOM 780 O O . TYR A 1 95 ? -13.437 44.106 -21.714 1.00 19.24 95 TYR A O 1
ATOM 789 N N A GLU A 1 96 ? -11.430 43.366 -22.427 0.51 19.40 96 GLU A N 1
ATOM 790 N N B GLU A 1 96 ? -11.389 43.420 -22.378 0.49 19.16 96 GLU A N 1
ATOM 791 C CA A GLU A 1 96 ? -11.193 42.543 -21.262 0.51 20.71 96 GLU A CA 1
ATOM 792 C CA B GLU A 1 96 ? -11.188 42.516 -21.259 0.49 20.78 96 GLU A CA 1
ATOM 793 C C A GLU A 1 96 ? -10.495 43.406 -20.220 0.51 20.16 96 GLU A C 1
ATOM 794 C C B GLU A 1 96 ? -10.396 43.252 -20.187 0.49 19.32 96 GLU A C 1
ATOM 795 O O A GLU A 1 96 ? -9.596 44.198 -20.544 0.51 21.83 96 GLU A O 1
ATOM 796 O O B GLU A 1 96 ? -9.298 43.763 -20.459 0.49 18.76 96 GLU A O 1
ATOM 807 N N . VAL A 1 97 ? -10.948 43.287 -18.975 1.00 19.39 97 VAL A N 1
ATOM 808 C CA . VAL A 1 97 ? -10.390 44.029 -17.850 1.00 21.20 97 VAL A CA 1
ATOM 809 C C . VAL A 1 97 ? -10.308 43.121 -16.626 1.00 23.02 97 VAL A C 1
ATOM 810 O O . VAL A 1 97 ? -10.978 42.090 -16.526 1.00 22.66 97 VAL A O 1
ATOM 814 N N . GLN A 1 98 ? -9.505 43.549 -15.670 1.00 25.14 98 GLN A N 1
ATOM 815 C CA . GLN A 1 98 ? -9.503 42.997 -14.320 1.00 27.43 98 GLN A CA 1
ATOM 816 C C . GLN A 1 98 ? -9.903 44.110 -13.378 1.00 28.74 98 GLN A C 1
ATOM 817 O O . GLN A 1 98 ? -9.409 45.229 -13.520 1.00 29.12 98 GLN A O 1
ATOM 823 N N . LEU A 1 99 ? -10.746 43.800 -12.386 1.00 30.05 99 LEU A N 1
ATOM 824 C CA . LEU A 1 99 ? -11.236 44.857 -11.498 1.00 30.67 99 LEU A CA 1
ATOM 825 C C . LEU A 1 99 ? -10.125 45.493 -10.668 1.00 32.24 99 LEU A C 1
ATOM 826 O O . LEU A 1 99 ? -10.264 46.647 -10.244 1.00 33.82 99 LEU A O 1
ATOM 831 N N . THR A 1 100 ? -9.006 44.801 -10.476 1.00 32.05 100 THR A N 1
ATOM 832 C CA . THR A 1 100 ? -7.904 45.425 -9.751 1.00 33.33 100 THR A CA 1
ATOM 833 C C . THR A 1 100 ? -7.034 46.345 -10.619 1.00 31.44 100 THR A C 1
ATOM 834 O O . THR A 1 100 ? -6.193 47.067 -10.073 1.00 35.03 100 THR A O 1
ATOM 838 N N . GLN A 1 101 ? -7.184 46.342 -11.948 1.00 28.49 101 GLN A N 1
ATOM 839 C CA . GLN A 1 101 ? -6.443 47.291 -12.770 1.00 26.93 101 GLN A CA 1
ATOM 840 C C . GLN A 1 101 ? -6.897 48.719 -12.489 1.00 26.90 101 GLN A C 1
ATOM 841 O O . GLN A 1 101 ? -8.089 48.975 -12.278 1.00 26.69 101 GLN A O 1
ATOM 847 N N . LYS A 1 102 ? -5.958 49.666 -12.554 1.00 27.01 102 LYS A N 1
ATOM 848 C CA . LYS A 1 102 ? -6.359 51.070 -12.506 1.00 26.12 102 LYS A CA 1
ATOM 849 C C . LYS A 1 102 ? -7.146 51.478 -13.757 1.00 23.45 102 LYS A C 1
ATOM 850 O O . LYS A 1 102 ? -6.957 50.951 -14.867 1.00 23.17 102 LYS A O 1
ATOM 856 N N . VAL A 1 103 ? -8.028 52.467 -13.571 1.00 22.56 103 VAL A N 1
ATOM 857 C CA . VAL A 1 103 ? -8.747 53.088 -14.680 1.00 22.32 103 VAL A CA 1
ATOM 858 C C . VAL A 1 103 ? -7.787 53.526 -15.764 1.00 21.31 103 VAL A C 1
ATOM 859 O O . VAL A 1 103 ? -8.088 53.391 -16.951 1.00 21.39 103 VAL A O 1
ATOM 863 N N . ALA A 1 104 ? -6.595 54.010 -15.371 1.00 22.21 104 ALA A N 1
ATOM 864 C CA . ALA A 1 104 ? -5.589 54.445 -16.350 1.00 23.92 104 ALA A CA 1
ATOM 865 C C . ALA A 1 104 ? -5.255 53.342 -17.357 1.00 24.22 104 ALA A C 1
ATOM 866 O O . ALA A 1 10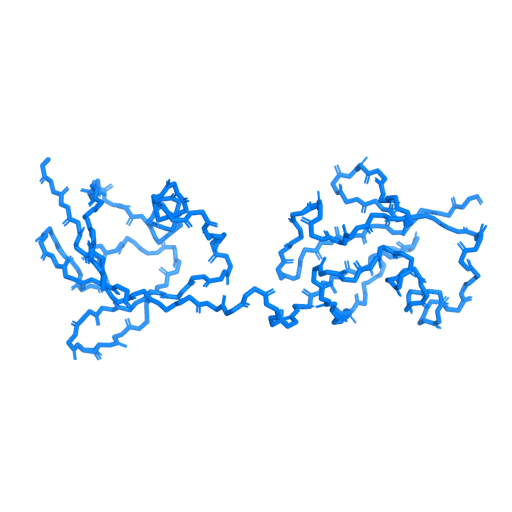4 ? -4.989 53.632 -18.542 1.00 23.06 104 ALA A O 1
ATOM 868 N N . ARG A 1 105 ? -5.302 52.079 -16.928 1.00 23.67 105 ARG A N 1
ATOM 869 C CA . ARG A 1 105 ? -5.007 50.989 -17.862 1.00 24.27 105 ARG A CA 1
ATOM 870 C C . ARG A 1 105 ? -6.112 50.842 -18.891 1.00 21.88 105 ARG A C 1
ATOM 871 O O . ARG A 1 105 ? -5.827 50.586 -20.065 1.00 22.88 105 ARG A O 1
ATOM 879 N N . LEU A 1 106 ? -7.376 50.950 -18.463 1.00 19.42 106 LEU A N 1
ATOM 880 C CA . LEU A 1 106 ? -8.482 50.945 -19.421 1.00 18.56 106 LEU A CA 1
ATOM 881 C C . LEU A 1 106 ? -8.369 52.135 -20.376 1.00 19.46 106 LEU A C 1
ATOM 882 O O . LEU A 1 106 ? -8.605 51.993 -21.576 1.00 19.88 106 LEU A O 1
ATOM 887 N N . LYS A 1 107 ? -8.041 53.327 -19.871 1.00 20.09 107 LYS A N 1
ATOM 888 C CA . LYS A 1 107 ? -7.857 54.481 -20.756 1.00 22.18 107 LYS A CA 1
ATOM 889 C C . LYS A 1 107 ? -6.850 54.193 -21.846 1.00 21.07 107 LYS A C 1
ATOM 890 O O . LYS A 1 107 ? -7.062 54.559 -23.008 1.00 20.50 107 LYS A O 1
ATOM 896 N N . GLU A 1 108 ? -5.749 53.519 -21.495 1.00 22.24 108 GLU A N 1
ATOM 897 C CA . GLU A 1 108 ? -4.733 53.199 -22.506 1.00 24.01 108 GLU A CA 1
ATOM 898 C C . GLU A 1 108 ? -5.268 52.230 -23.557 1.00 23.90 108 GLU A C 1
ATOM 899 O O . GLU A 1 108 ? -4.969 52.390 -24.752 1.00 24.20 108 GLU A O 1
ATOM 905 N N . GLN A 1 109 ? -6.029 51.203 -23.135 1.00 22.21 109 GLN A N 1
ATOM 906 C CA . GLN A 1 109 ? -6.648 50.294 -24.095 1.00 23.47 109 GLN A CA 1
ATOM 907 C C . GLN A 1 109 ? -7.562 51.061 -25.039 1.00 20.97 109 GLN A C 1
ATOM 908 O O . GLN A 1 109 ? -7.528 50.868 -26.262 1.00 21.92 109 GLN A O 1
ATOM 914 N N . VAL A 1 110 ? -8.398 51.946 -24.491 1.00 19.54 110 VAL A N 1
ATOM 915 C CA . VAL A 1 110 ? -9.354 52.675 -25.319 1.00 18.96 110 VAL A CA 1
ATOM 916 C C . VAL A 1 110 ? -8.632 53.624 -26.259 1.00 20.34 110 VAL A C 1
ATOM 917 O O . VAL A 1 110 ? -8.992 53.742 -27.441 1.00 20.78 110 VAL A O 1
ATOM 921 N N . ALA A 1 111 ? -7.602 54.319 -25.765 1.00 20.21 111 ALA A N 1
ATOM 922 C CA . ALA A 1 111 ? -6.880 55.246 -26.628 1.00 21.87 111 ALA A CA 1
ATOM 923 C C . ALA A 1 111 ? -6.284 54.523 -27.830 1.00 22.50 111 ALA A C 1
ATOM 924 O O . ALA A 1 111 ? -6.339 55.028 -28.961 1.00 23.76 111 ALA A O 1
ATOM 926 N N . GLU A 1 112 ? -5.761 53.320 -27.625 1.00 22.62 112 GLU A N 1
ATOM 927 C CA . GLU A 1 112 ? -5.191 52.574 -28.738 1.00 25.46 112 GLU A CA 1
ATOM 928 C C . GLU A 1 112 ? -6.268 52.128 -29.714 1.00 26.77 112 GLU A C 1
ATOM 929 O O . GLU A 1 112 ? -6.136 52.296 -30.936 1.00 29.05 112 GLU A O 1
ATOM 935 N N . ARG A 1 113 ? -7.341 51.539 -29.202 1.00 24.37 113 ARG A N 1
ATOM 936 C CA . ARG A 1 113 ? -8.333 50.974 -30.108 1.00 25.77 113 ARG A CA 1
ATOM 937 C C . ARG A 1 113 ? -9.185 52.026 -30.796 1.00 25.14 113 ARG A C 1
ATOM 938 O O . ARG A 1 113 ? -9.674 51.780 -31.913 1.00 25.74 113 ARG A O 1
ATOM 946 N N . GLU A 1 114 ? -9.369 53.193 -30.171 1.00 20.80 114 GLU A N 1
ATOM 947 C CA . GLU A 1 114 ? -10.114 54.298 -30.768 1.00 20.97 114 GLU A CA 1
ATOM 948 C C . GLU A 1 114 ? -9.202 55.286 -31.464 1.00 21.20 114 GLU A C 1
ATOM 949 O O . GLU A 1 114 ? -9.689 56.288 -31.976 1.00 23.73 114 GLU A O 1
ATOM 955 N N A SER A 1 115 ? -7.892 55.040 -31.475 0.59 21.41 115 SER A N 1
ATOM 956 N N B SER A 1 115 ? -7.902 54.987 -31.545 0.41 21.21 115 SER A N 1
ATOM 957 C CA A SER A 1 115 ? -6.970 55.925 -32.194 0.59 22.99 115 SER A CA 1
ATOM 958 C CA B SER A 1 115 ? -6.861 55.904 -32.047 0.41 22.16 115 SER A CA 1
ATOM 959 C C A SER A 1 115 ? -7.058 57.366 -31.669 0.59 23.26 115 SER A C 1
ATOM 960 C C B SER A 1 115 ? -7.129 57.342 -31.644 0.41 21.76 115 SER A C 1
ATOM 961 O O A SER A 1 115 ? -7.085 58.331 -32.441 0.59 23.33 115 SER A O 1
ATOM 962 O O B SER A 1 115 ? -7.349 58.240 -32.458 0.41 19.67 115 SER A O 1
ATOM 967 N N . THR A 1 116 ? -7.146 57.529 -30.341 1.00 25.24 116 THR A N 1
ATOM 968 C CA . THR A 1 116 ? -7.315 58.837 -29.719 1.00 30.19 116 THR A CA 1
ATOM 969 C C . THR A 1 116 ? -6.215 58.931 -28.651 1.00 36.90 116 THR A C 1
ATOM 970 O O . THR A 1 116 ? -5.664 57.913 -28.231 1.00 41.92 116 THR A O 1
ATOM 974 N N . ASN A 1 117 ? -5.811 60.121 -28.250 1.00 37.26 117 ASN A N 1
ATOM 975 C CA . ASN A 1 117 ? -4.869 60.193 -27.125 1.00 40.76 117 ASN A CA 1
ATOM 976 C C . ASN A 1 117 ? -5.580 60.173 -25.777 1.00 37.44 117 ASN A C 1
ATOM 977 O O . ASN A 1 117 ? -6.676 60.724 -25.665 1.00 35.93 117 ASN A O 1
ATOM 982 N N . VAL A 1 118 ? -4.928 59.594 -24.736 1.00 35.76 118 VAL A N 1
ATOM 983 C CA . VAL A 1 118 ? -5.568 59.493 -23.417 1.00 33.91 118 VAL A CA 1
ATOM 984 C C . VAL A 1 118 ? -5.920 60.864 -22.880 1.00 31.56 118 VAL A C 1
ATOM 985 O O . VAL A 1 118 ? -6.864 61.002 -22.110 1.00 30.98 118 VAL A O 1
ATOM 989 N N A ASP A 1 119 ? -5.153 61.892 -23.230 0.62 31.66 119 ASP A N 1
ATOM 990 N N B ASP A 1 119 ? -5.171 61.892 -23.257 0.38 30.90 119 ASP A N 1
ATOM 991 C CA A ASP A 1 119 ? -5.452 63.198 -22.682 0.62 32.15 119 ASP A CA 1
ATOM 992 C CA B ASP A 1 119 ? -5.430 63.223 -22.731 0.38 30.30 119 ASP A CA 1
ATOM 993 C C A ASP A 1 119 ? -6.619 63.891 -23.371 0.62 30.15 119 ASP A C 1
ATOM 994 C C B ASP A 1 119 ? -6.507 63.959 -23.489 0.38 28.98 119 ASP A C 1
ATOM 995 O O A ASP A 1 119 ? -7.040 64.961 -22.923 0.62 30.28 119 ASP A O 1
ATOM 996 O O B ASP A 1 119 ? -6.724 65.149 -23.234 0.38 28.63 119 ASP A O 1
ATOM 1005 N N . GLN A 1 120 ? -7.195 63.291 -24.403 1.00 28.45 120 GLN A N 1
ATOM 1006 C CA . GLN A 1 120 ? -8.275 63.929 -25.136 1.00 30.25 120 GLN A CA 1
ATOM 1007 C C . GLN A 1 120 ? -9.644 63.404 -24.743 1.00 26.71 120 GLN A C 1
ATOM 1008 O O . GLN A 1 120 ? -10.639 63.820 -25.349 1.00 26.02 120 GLN A O 1
ATOM 1014 N N . PHE A 1 121 ? -9.733 62.475 -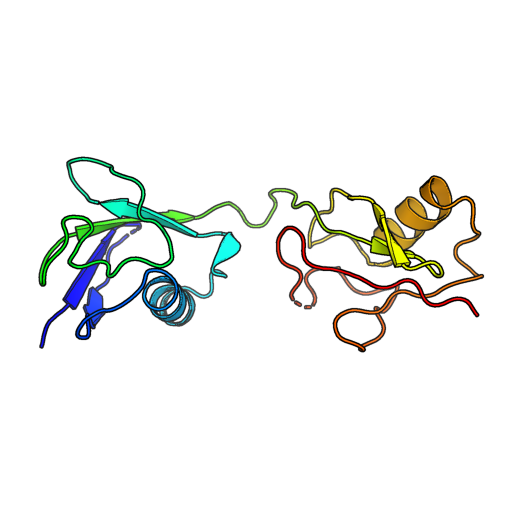23.789 1.00 23.95 121 PHE A N 1
ATOM 1015 C CA . PHE A 1 121 ? -11.052 62.000 -23.392 1.00 21.31 121 PHE A CA 1
ATOM 1016 C C . PHE A 1 121 ? -11.023 61.534 -21.947 1.00 20.41 121 PHE A C 1
ATOM 1017 O O . PHE A 1 121 ? -9.965 61.322 -21.360 1.00 22.78 121 PHE A O 1
ATOM 1025 N N A TRP A 1 122 ? -12.208 61.376 -21.379 0.64 21.12 122 TRP A N 1
ATOM 1026 N N B TRP A 1 122 ? -12.215 61.378 -21.374 0.36 20.99 122 TRP A N 1
ATOM 1027 C CA A TRP A 1 122 ? -12.360 60.735 -20.086 0.64 21.94 122 TRP A CA 1
ATOM 1028 C CA B TRP A 1 122 ? -12.372 60.769 -20.059 0.36 21.30 122 TRP A CA 1
ATOM 1029 C C A TRP A 1 122 ? -13.481 59.713 -20.190 0.64 19.57 122 TRP A C 1
ATOM 1030 C C B TRP A 1 122 ? -13.549 59.805 -20.107 0.36 20.07 122 TRP A C 1
ATOM 1031 O O A TRP A 1 122 ? -14.256 59.689 -21.163 0.64 19.65 122 TRP A O 1
ATOM 1032 O O B TRP A 1 122 ? -14.444 59.924 -20.955 0.36 21.05 122 TRP A O 1
ATOM 1053 N N . LEU A 1 123 ? -13.518 58.823 -19.208 1.00 19.33 123 LEU A N 1
ATOM 1054 C CA . LEU A 1 123 ? -14.508 57.755 -19.184 1.00 18.50 123 LEU A CA 1
ATOM 1055 C C . LEU A 1 123 ? -15.507 58.004 -18.061 1.00 18.98 123 LEU A C 1
ATOM 1056 O O . LEU A 1 123 ? -15.163 58.537 -17.000 1.00 20.76 123 LEU A O 1
ATOM 1061 N N . SER A 1 124 ? -16.734 57.550 -18.277 1.00 18.20 124 SER A N 1
ATOM 1062 C CA . SER A 1 124 ? -17.785 57.625 -17.272 1.00 19.09 124 SER A CA 1
ATOM 1063 C C . SER A 1 124 ? -18.577 56.325 -17.214 1.00 19.83 124 SER A C 1
ATOM 1064 O O . SER A 1 124 ? -18.709 55.606 -18.211 1.00 18.83 124 SER A O 1
ATOM 1067 N N . PHE A 1 125 ? -19.144 56.032 -16.045 1.00 20.76 125 PHE A N 1
ATOM 1068 C CA . PHE A 1 125 ? -19.969 54.837 -15.904 1.00 22.03 125 PHE A CA 1
ATOM 1069 C C . PHE A 1 125 ? -21.257 55.251 -15.250 1.00 26.68 125 PHE A C 1
ATOM 1070 O O . PHE A 1 125 ? -21.242 55.747 -14.128 1.00 28.59 125 PHE A O 1
ATOM 1078 N N . GLN A 1 126 ? -22.379 55.067 -15.958 1.00 28.50 126 GLN A N 1
ATOM 1079 C CA . GLN A 1 126 ? -23.689 55.497 -15.465 1.00 33.29 126 GLN A CA 1
ATOM 1080 C C . GLN A 1 126 ? -23.683 56.981 -15.110 1.00 33.41 126 GLN A C 1
ATOM 1081 O O . GLN A 1 126 ? -24.317 57.420 -14.140 1.00 35.67 126 GLN A O 1
ATOM 1087 N N . GLY A 1 127 ? -22.966 57.770 -15.922 1.00 31.49 127 GLY A N 1
ATOM 1088 C CA . GLY A 1 127 ? -22.857 59.201 -15.704 1.00 33.89 127 GLY A CA 1
ATOM 1089 C C . GLY A 1 127 ? -21.857 59.650 -14.650 1.00 35.66 127 GLY A C 1
ATOM 1090 O O . GLY A 1 127 ? -21.776 60.850 -14.365 1.00 38.62 127 GLY A O 1
ATOM 1091 N N . GLN A 1 128 ? -21.086 58.745 -14.049 1.00 34.06 128 GLN A N 1
ATOM 1092 C CA . GLN A 1 128 ? -20.122 59.213 -13.049 1.00 34.83 128 GLN A CA 1
ATOM 1093 C C . GLN A 1 128 ? -18.709 59.118 -13.620 1.00 29.36 128 GLN A C 1
ATOM 1094 O O . GLN A 1 128 ? -18.362 58.081 -14.190 1.00 25.98 128 GLN A O 1
ATOM 1100 N N . PRO A 1 129 ? -17.857 60.137 -13.504 1.00 29.52 129 PRO A N 1
ATOM 1101 C CA . PRO A 1 129 ? -16.504 60.015 -14.093 1.00 29.31 129 PRO A CA 1
ATOM 1102 C C . PRO A 1 129 ? -15.636 58.973 -13.390 1.00 27.05 129 PRO A C 1
ATOM 1103 O O . PRO A 1 129 ? -15.719 58.767 -12.169 1.00 30.10 129 PRO A O 1
ATOM 1107 N N . LEU A 1 130 ? -14.820 58.278 -14.183 1.00 23.79 130 LEU A N 1
ATOM 1108 C CA . LEU A 1 130 ? -13.884 57.284 -13.668 1.00 23.39 130 LEU A CA 1
ATOM 1109 C C . LEU A 1 130 ? -12.542 57.955 -13.399 1.00 24.67 130 LEU A C 1
ATOM 1110 O O . LEU A 1 130 ? -12.004 58.642 -14.263 1.00 26.88 130 LEU A O 1
ATOM 1115 N N . ASP A 1 131 ? -12.013 57.775 -12.191 1.00 25.54 131 ASP A N 1
ATOM 1116 C CA . ASP A 1 131 ? -10.755 58.405 -11.772 1.00 27.02 131 ASP A CA 1
ATOM 1117 C C . ASP A 1 131 ? -9.589 57.509 -12.185 1.00 26.39 131 ASP A C 1
ATOM 1118 O O . ASP A 1 131 ? -9.528 56.348 -11.778 1.00 25.48 131 ASP A O 1
ATOM 1123 N N . ASP A 1 132 ? -8.643 58.075 -12.952 1.00 27.27 132 ASP A N 1
ATOM 1124 C CA . ASP A 1 132 ? -7.472 57.359 -13.474 1.00 28.05 132 ASP A CA 1
ATOM 1125 C C . ASP A 1 132 ? -6.768 56.535 -12.418 1.00 28.56 132 ASP A C 1
ATOM 1126 O O . ASP A 1 132 ? -6.233 55.456 -12.704 1.00 27.60 132 ASP A O 1
ATOM 1131 N N . GLU A 1 133 ? -6.714 57.051 -11.198 1.00 29.78 133 GLU A N 1
ATOM 1132 C CA . GLU A 1 133 ? -5.889 56.461 -10.149 1.00 33.50 133 GLU A CA 1
ATOM 1133 C C . GLU A 1 133 ? -6.615 55.385 -9.359 1.00 32.45 133 GLU A C 1
ATOM 1134 O O . GLU A 1 133 ? -5.993 54.717 -8.527 1.00 33.89 133 GLU A O 1
ATOM 1140 N N . LYS A 1 134 ? -7.911 55.237 -9.559 1.00 29.40 134 LYS A N 1
ATOM 1141 C CA . LYS A 1 134 ? -8.660 54.224 -8.837 1.00 30.11 134 LYS A CA 1
ATOM 1142 C C . LYS A 1 134 ? -8.707 52.910 -9.610 1.00 29.71 134 LYS A C 1
ATOM 1143 O O . LYS A 1 134 ? -8.598 52.869 -10.838 1.00 27.79 134 LYS A O 1
ATOM 1149 N N . GLN A 1 135 ? -8.874 51.831 -8.875 1.00 31.19 135 GLN A N 1
ATOM 1150 C CA . GLN A 1 135 ? -9.108 50.533 -9.480 1.00 31.15 135 GLN A CA 1
ATOM 1151 C C . GLN A 1 135 ? -10.498 50.492 -10.097 1.00 29.21 135 GLN A C 1
ATOM 1152 O O . GLN A 1 135 ? -11.442 51.118 -9.597 1.00 30.00 135 GLN A O 1
ATOM 1158 N N . LEU A 1 136 ? -10.606 49.777 -11.219 1.00 27.85 136 LEU A N 1
ATOM 1159 C CA . LEU A 1 136 ? -11.897 49.575 -11.859 1.00 26.63 136 LEU A CA 1
ATOM 1160 C C . LEU A 1 136 ? -12.946 49.007 -10.906 1.00 29.79 136 LEU A C 1
ATOM 1161 O O . LEU A 1 136 ? -14.137 49.337 -11.026 1.00 29.94 136 LEU A O 1
ATOM 1166 N N . GLY A 1 137 ? -12.526 48.164 -9.958 1.00 30.18 137 GLY A N 1
ATOM 1167 C CA . GLY A 1 137 ? -13.463 47.524 -9.050 1.00 32.26 137 GLY A CA 1
ATOM 1168 C C . GLY A 1 137 ? -14.081 48.473 -8.048 1.00 33.93 137 GLY A C 1
ATOM 1169 O O . GLY A 1 137 ? -14.995 48.067 -7.323 1.00 37.71 137 GLY A O 1
ATOM 1170 N N . GLU A 1 138 ? -13.607 49.718 -7.987 1.00 32.98 138 GLU A N 1
ATOM 1171 C CA . GLU A 1 138 ? -14.279 50.742 -7.197 1.00 33.39 138 GLU A CA 1
ATOM 1172 C C . GLU A 1 138 ? -15.586 51.209 -7.833 1.00 31.98 138 GLU A C 1
ATOM 1173 O O . GLU A 1 138 ? -16.311 51.980 -7.195 1.00 34.37 138 GLU A O 1
ATOM 1179 N N B TYR A 1 139 ? -15.928 50.733 -9.041 0.16 29.95 139 TYR A N 1
ATOM 1180 N N C TYR A 1 139 ? -15.913 50.761 -9.052 0.84 28.14 139 TYR A N 1
ATOM 1181 C CA B TYR A 1 139 ? -17.049 51.264 -9.823 0.16 28.58 139 TYR A CA 1
ATOM 1182 C CA C TYR A 1 139 ? -17.102 51.266 -9.752 0.84 29.13 139 TYR A CA 1
ATOM 1183 C C B TYR A 1 139 ? -18.103 50.235 -10.227 0.16 28.96 139 TYR A C 1
ATOM 1184 C C C TYR A 1 139 ? -18.232 50.276 -9.975 0.84 32.68 139 TYR A C 1
ATOM 1185 O O B TYR A 1 139 ? -18.966 50.553 -11.058 0.16 27.84 139 TYR A O 1
ATOM 1186 O O C TYR A 1 139 ? -19.274 50.676 -10.503 0.84 38.30 139 TYR A O 1
ATOM 1203 N N . ASP A 1 140 ? -18.042 49.009 -9.727 1.00 28.98 140 ASP A N 1
ATOM 1204 C CA . ASP A 1 140 ? -19.189 48.061 -9.856 1.00 30.57 140 ASP A CA 1
ATOM 1205 C C . ASP A 1 140 ? -19.533 47.725 -11.299 1.00 27.15 140 ASP A C 1
ATOM 1206 O O . ASP A 1 140 ? -20.693 47.554 -11.726 1.00 28.54 140 ASP A O 1
ATOM 1211 N N . LEU A 1 141 ? -18.477 47.562 -12.042 1.00 23.15 141 LEU A N 1
ATOM 1212 C CA . LEU A 1 141 ? -18.631 47.105 -13.396 1.00 20.67 141 LEU A CA 1
ATOM 1213 C C . LEU A 1 141 ? -19.092 45.653 -13.386 1.00 21.17 141 LEU A C 1
ATOM 1214 O O . LEU A 1 141 ? -18.735 44.854 -12.522 1.00 23.67 141 LEU A O 1
ATOM 1219 N N . THR A 1 142 ? -19.860 45.293 -14.397 1.00 19.28 142 THR A N 1
ATOM 1220 C CA . THR A 1 142 ? -20.351 43.940 -14.584 1.00 19.22 142 THR A CA 1
ATOM 1221 C C . THR A 1 142 ? -20.149 43.551 -16.038 1.00 18.52 142 THR A C 1
ATOM 1222 O O . THR A 1 142 ? -19.943 44.416 -16.896 1.00 17.73 142 THR A O 1
ATOM 1226 N N . PRO A 1 143 ? -20.214 42.262 -16.355 1.00 18.42 143 PRO A N 1
ATOM 1227 C CA . PRO A 1 143 ? -19.938 41.841 -17.735 1.00 18.88 143 PRO A CA 1
ATOM 1228 C C . PRO A 1 143 ? -20.871 42.485 -18.729 1.00 18.22 143 PRO A C 1
ATOM 1229 O O . PRO A 1 143 ? -22.108 42.469 -18.584 1.00 19.05 143 PRO A O 1
ATOM 1233 N N . HIS A 1 144 ? -20.250 43.077 -19.745 1.00 17.43 144 HIS A N 1
ATOM 1234 C CA . HIS A 1 144 ? -20.929 43.747 -20.846 1.00 17.69 144 HIS A CA 1
ATOM 1235 C C . HIS A 1 144 ? -21.699 44.974 -20.414 1.00 16.47 144 HIS A C 1
ATOM 1236 O O . HIS A 1 144 ? -22.560 45.444 -21.187 1.00 19.01 144 HIS A O 1
ATOM 1243 N N . CYS A 1 145 ? -21.394 45.537 -19.231 1.00 16.67 145 CYS A N 1
ATOM 1244 C CA . CYS A 1 145 ? -21.838 46.885 -18.928 1.00 16.93 145 CYS A CA 1
ATOM 1245 C C . CYS A 1 145 ? -21.158 47.881 -19.883 1.00 16.54 145 CYS A C 1
ATOM 1246 O O . CYS A 1 145 ? -20.189 47.535 -20.581 1.00 17.39 145 CYS A O 1
ATOM 1249 N N . THR A 1 146 ? -21.642 49.133 -19.880 1.00 16.79 146 THR A N 1
ATOM 1250 C CA . THR A 1 146 ? -21.155 50.147 -20.821 1.00 16.55 146 THR A CA 1
ATOM 1251 C C . THR A 1 146 ? -20.501 51.308 -20.100 1.00 17.55 146 THR A C 1
ATOM 1252 O O . THR A 1 146 ? -21.109 51.942 -19.241 1.00 19.55 146 THR A O 1
ATOM 1256 N N . VAL A 1 147 ? -19.264 51.583 -20.460 1.00 16.77 147 VAL A N 1
ATOM 1257 C CA . VAL A 1 147 ? -18.525 52.773 -20.051 1.00 16.65 147 VAL A CA 1
ATOM 1258 C C . VAL A 1 147 ? -18.531 53.736 -21.238 1.00 15.46 147 VAL A C 1
ATOM 1259 O O . VAL A 1 147 ? -18.312 53.311 -22.365 1.00 17.55 147 VAL A O 1
ATOM 1263 N N . GLN A 1 148 ? -18.836 55.019 -21.008 1.00 15.94 148 GLN A N 1
ATOM 1264 C CA . GLN A 1 148 ? -18.930 55.986 -22.101 1.00 16.76 148 GLN A CA 1
ATOM 1265 C C . GLN A 1 148 ? -17.646 56.805 -22.220 1.00 16.30 148 GLN A C 1
ATOM 1266 O O . GLN A 1 148 ? -17.111 57.274 -21.215 1.00 17.97 148 GLN A O 1
ATOM 1272 N N A MET A 1 149 ? -17.147 56.945 -23.452 0.50 17.36 149 MET A N 1
ATOM 1273 N N B MET A 1 149 ? -17.187 57.009 -23.448 0.50 16.73 149 MET A N 1
ATOM 1274 C CA A MET A 1 149 ? -16.134 57.955 -23.718 0.50 18.70 149 MET A CA 1
ATOM 1275 C CA B MET A 1 149 ? -16.055 57.884 -23.724 0.50 17.56 149 MET A CA 1
ATOM 1276 C C A MET A 1 149 ? -16.752 59.341 -23.736 0.50 19.27 149 MET A C 1
ATOM 1277 C C B MET A 1 149 ? -16.573 59.310 -23.969 0.50 18.96 149 MET A C 1
ATOM 1278 O O A MET A 1 149 ? -17.882 59.561 -24.195 0.50 19.78 149 MET A O 1
ATOM 1279 O O B MET A 1 149 ? -17.517 59.506 -24.751 0.50 18.83 149 MET A O 1
ATOM 1288 N N . ASN A 1 150 ? -15.965 60.303 -23.286 1.00 20.29 150 ASN A N 1
ATOM 1289 C CA . ASN A 1 150 ? -16.392 61.701 -23.287 1.00 22.83 150 ASN A CA 1
ATOM 1290 C C . ASN A 1 150 ? -15.236 62.515 -23.847 1.00 24.75 150 ASN A C 1
ATOM 1291 O O . ASN A 1 150 ? -14.138 62.503 -23.272 1.00 23.72 150 ASN A O 1
ATOM 1296 N N . LEU A 1 151 ? -15.444 63.150 -25.001 1.00 29.18 151 LEU A N 1
ATOM 1297 C CA . LEU A 1 151 ? -14.369 63.911 -25.624 1.00 33.07 151 LEU A CA 1
ATOM 1298 C C . LEU A 1 151 ? -14.243 65.256 -24.942 1.00 37.44 151 LEU A C 1
ATOM 1299 O O . LEU A 1 151 ? -15.250 65.887 -24.610 1.00 39.22 151 LEU A O 1
ATOM 1304 N N . ARG A 1 152 ? -12.995 65.696 -24.742 1.00 39.29 152 ARG A N 1
ATOM 1305 C CA . ARG A 1 152 ? -12.714 66.988 -24.112 1.00 41.68 152 ARG A CA 1
ATOM 1306 C C . ARG A 1 152 ? -12.888 68.150 -25.080 1.00 45.55 152 ARG A C 1
ATOM 1307 O O . ARG A 1 152 ? -12.523 68.050 -26.250 1.00 48.51 152 ARG A O 1
#

Radius of gyration: 19.16 Å; Cα contacts (8 Å, |Δi|>4): 302; chains: 1; bounding box: 39×51×38 Å

B-factor: mean 27.16, std 10.61, range [12.57, 68.51]

Secondary structure (DSSP, 8-state):
--EEEEE--EEEEE--TT--HHHHHHHHHHHH---GGGEEEEETTT-PBP-SSS-GGGTT--TT-EEEEEEPPTTS-EEEEEE-TTS-EEEEEE-TTSBHHHHHHHHHHHTT--GGGEEEEETTEEPPTTSBGGGG---TT-EEEEEE-

Solvent-accessible surface area: 8780 Å² total; per-residue (Å²): 125,27,70,0,40,0,64,95,149,83,16,101,6,85,29,117,140,77,2,57,10,67,58,0,34,86,28,0,48,126,111,39,131,15,55,50,52,39,4,140,2,29,16,72,70,77,94,116,58,6,119,103,60,70,36,0,48,144,37,66,7,188,59,24,26,49,0,37,3,80,54,62,60,87,98,129,51,12,42,0,45,0,101,2,82,160,27,82,80,95,52,3,117,0,43,38,97,57,81,0,20,104,0,15,86,60,0,13,136,102,25,108,40,99,62,95,91,0,82,1,8,19,164,70,106,83,10,67,63,111,84,81,0,34,102,20,117,1,58,53,118,19,56,0,45,8,36,96,184